Protein AF-A0A2N7L3Q1-F1 (afdb_monomer_lite)

Structure (mmCIF, N/CA/C/O backbone):
data_AF-A0A2N7L3Q1-F1
#
_entry.id   AF-A0A2N7L3Q1-F1
#
loop_
_atom_site.group_PDB
_atom_site.id
_atom_site.type_symbol
_atom_site.label_atom_id
_atom_site.label_alt_id
_atom_site.label_comp_id
_atom_site.label_asym_id
_atom_site.label_entity_id
_atom_site.label_seq_id
_atom_site.pdbx_PDB_ins_code
_atom_site.Cartn_x
_atom_site.Cartn_y
_atom_site.Cartn_z
_atom_site.occupancy
_atom_site.B_iso_or_equiv
_atom_site.auth_seq_id
_atom_site.auth_comp_id
_atom_site.auth_asym_id
_atom_site.auth_atom_id
_atom_site.pdbx_PDB_model_num
ATOM 1 N N . MET A 1 1 ? -6.275 -24.068 8.560 1.00 48.97 1 MET A N 1
ATOM 2 C CA . MET A 1 1 ? -6.783 -23.158 7.515 1.00 48.97 1 MET A CA 1
ATOM 3 C C . MET A 1 1 ? -7.029 -21.830 8.200 1.00 48.97 1 MET A C 1
ATOM 5 O O . MET A 1 1 ? -7.774 -21.819 9.170 1.00 48.97 1 MET A O 1
ATOM 9 N N . ILE A 1 2 ? -6.302 -20.780 7.822 1.00 48.06 2 ILE A N 1
ATOM 10 C CA . ILE A 1 2 ? -6.539 -19.430 8.348 1.00 48.06 2 ILE A CA 1
ATOM 11 C C . ILE A 1 2 ? -7.648 -18.842 7.480 1.00 48.06 2 ILE A C 1
ATOM 13 O O . ILE A 1 2 ? -7.459 -18.715 6.273 1.00 48.06 2 ILE A O 1
ATOM 17 N N . ASP A 1 3 ? -8.804 -18.550 8.073 1.00 53.19 3 ASP A N 1
ATOM 18 C CA . ASP A 1 3 ? -9.847 -17.780 7.396 1.00 53.19 3 ASP A CA 1
ATOM 19 C C . ASP A 1 3 ? -9.398 -16.321 7.355 1.00 53.19 3 ASP A C 1
ATOM 21 O O . ASP A 1 3 ? -9.420 -15.622 8.371 1.00 53.19 3 ASP A O 1
ATOM 25 N N . PHE A 1 4 ? -8.967 -15.861 6.181 1.00 58.19 4 PHE A N 1
ATOM 26 C CA . PHE A 1 4 ? -8.733 -14.443 5.957 1.00 58.19 4 PHE A CA 1
ATOM 27 C C . PHE A 1 4 ? -10.089 -13.747 5.831 1.00 58.19 4 PHE A C 1
ATOM 29 O O . PHE A 1 4 ? -10.761 -13.835 4.803 1.00 58.19 4 PHE A O 1
ATOM 36 N N . LYS A 1 5 ? -10.516 -13.083 6.904 1.00 67.00 5 LYS A N 1
ATOM 37 C CA . LYS A 1 5 ? -11.687 -12.206 6.889 1.00 67.00 5 LYS A CA 1
ATOM 38 C C . LYS A 1 5 ? -11.216 -10.806 6.508 1.00 67.00 5 LYS A C 1
ATOM 40 O O . LYS A 1 5 ? -10.751 -10.064 7.361 1.00 67.00 5 LYS A O 1
ATOM 45 N N . GLY A 1 6 ? -11.295 -10.480 5.221 1.00 73.94 6 GLY A N 1
ATOM 46 C CA . GLY A 1 6 ? -10.888 -9.183 4.684 1.00 73.94 6 GLY A CA 1
ATOM 47 C C . GLY A 1 6 ? -11.271 -9.023 3.213 1.00 73.94 6 GLY A C 1
ATOM 48 O O . GLY A 1 6 ? -11.768 -9.960 2.587 1.00 73.94 6 GLY A O 1
ATOM 49 N N . GLY A 1 7 ? -11.054 -7.825 2.672 1.00 82.94 7 GLY A N 1
ATOM 50 C CA . GLY A 1 7 ? -11.263 -7.502 1.259 1.00 82.94 7 GLY A CA 1
ATOM 51 C C . GLY A 1 7 ? -9.946 -7.222 0.537 1.00 82.94 7 GLY A C 1
ATOM 52 O O . GLY A 1 7 ? -8.912 -7.006 1.166 1.00 82.94 7 GLY A O 1
ATOM 53 N N . THR A 1 8 ? -9.985 -7.210 -0.794 1.00 86.62 8 THR A N 1
ATOM 54 C CA . THR A 1 8 ? -8.883 -6.716 -1.627 1.00 86.62 8 THR A CA 1
ATOM 55 C C . THR A 1 8 ? -9.334 -5.437 -2.309 1.00 86.62 8 THR A C 1
ATOM 57 O O . THR A 1 8 ? -10.329 -5.441 -3.032 1.00 86.62 8 THR A O 1
ATOM 60 N N . TYR A 1 9 ? -8.587 -4.362 -2.087 1.00 87.50 9 TYR A N 1
ATOM 61 C CA . TYR A 1 9 ? -8.868 -3.040 -2.635 1.00 87.50 9 TYR A CA 1
ATOM 62 C C . TYR A 1 9 ? -7.672 -2.593 -3.464 1.00 87.50 9 TYR A C 1
ATOM 64 O O . TYR A 1 9 ? -6.526 -2.837 -3.086 1.00 87.50 9 TYR A O 1
ATOM 72 N N . ILE A 1 10 ? -7.944 -1.995 -4.620 1.00 90.06 10 ILE A N 1
ATOM 73 C CA . ILE A 1 10 ? -6.917 -1.590 -5.576 1.00 90.06 10 ILE A CA 1
ATOM 74 C C . ILE A 1 10 ? -7.093 -0.103 -5.847 1.00 90.06 10 ILE A C 1
ATOM 76 O O . ILE A 1 10 ? -8.134 0.320 -6.351 1.00 90.06 10 ILE A O 1
ATOM 80 N N . SER A 1 11 ? -6.040 0.662 -5.584 1.00 91.94 11 SER A N 1
ATOM 81 C CA . SER A 1 11 ? -5.893 2.036 -6.043 1.00 91.94 11 SER A CA 1
ATOM 82 C C . SER A 1 11 ? -4.614 2.195 -6.851 1.00 91.94 11 SER A C 1
ATOM 84 O O . SER A 1 11 ? -3.737 1.329 -6.873 1.00 91.94 11 SER A O 1
ATOM 86 N N . GLN A 1 12 ? -4.531 3.314 -7.560 1.00 92.44 12 GLN A N 1
ATOM 87 C CA . GLN A 1 12 ? -3.356 3.701 -8.323 1.00 92.44 12 GLN A CA 1
ATOM 88 C C . GLN A 1 12 ? -2.957 5.117 -7.927 1.00 92.44 12 GLN A C 1
ATOM 90 O O . GLN A 1 12 ? -3.812 5.970 -7.680 1.00 92.44 12 GLN A O 1
ATOM 95 N N . GLY A 1 13 ? -1.653 5.353 -7.879 1.00 92.44 13 GLY A N 1
ATOM 96 C CA . GLY A 1 13 ? -1.052 6.645 -7.587 1.00 92.44 13 GLY A CA 1
ATOM 97 C C . GLY A 1 13 ? 0.099 6.916 -8.541 1.00 92.44 13 GLY A C 1
ATOM 98 O O . GLY A 1 13 ? 0.677 5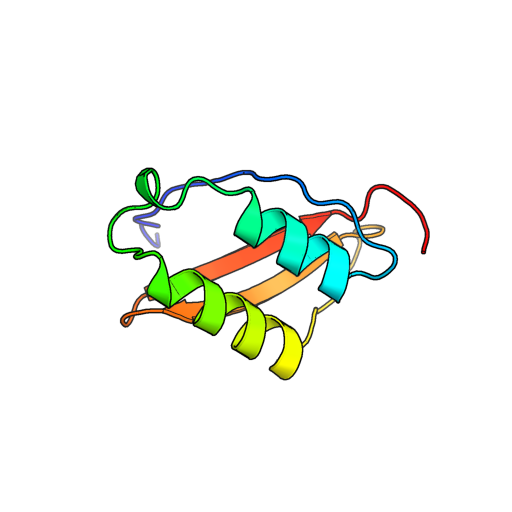.990 -9.114 1.00 92.44 13 GLY A O 1
ATOM 99 N N . ILE A 1 14 ? 0.419 8.192 -8.726 1.00 92.94 14 ILE A N 1
ATOM 100 C CA . ILE A 1 14 ? 1.558 8.626 -9.538 1.00 92.94 14 ILE A CA 1
ATOM 101 C C . ILE A 1 14 ? 2.529 9.347 -8.615 1.00 92.94 14 ILE A C 1
ATOM 103 O O . ILE A 1 14 ? 2.147 10.267 -7.898 1.00 92.94 14 ILE A O 1
ATOM 107 N N . GLY A 1 15 ? 3.797 8.954 -8.665 1.00 91.38 15 GLY A N 1
ATOM 108 C CA . GLY A 1 15 ? 4.851 9.590 -7.892 1.00 91.38 15 GLY A CA 1
ATOM 109 C C . GLY A 1 15 ? 6.215 9.412 -8.540 1.00 91.38 15 GLY A C 1
ATOM 110 O O . GLY A 1 15 ? 6.420 8.530 -9.370 1.00 91.38 15 GLY A O 1
ATOM 111 N N . SER A 1 16 ? 7.154 10.271 -8.151 1.00 90.62 16 SER A N 1
ATOM 112 C CA . SER A 1 16 ? 8.565 10.204 -8.557 1.00 90.62 16 SER A CA 1
ATOM 113 C C . SER A 1 16 ? 9.402 9.250 -7.695 1.00 90.62 16 SER A C 1
ATOM 115 O O . SER A 1 16 ? 10.600 9.118 -7.912 1.00 90.62 16 SER A O 1
ATOM 117 N N . SER A 1 17 ? 8.795 8.640 -6.680 1.00 90.25 17 SER A N 1
ATOM 118 C CA . SER A 1 17 ? 9.399 7.674 -5.765 1.00 90.25 17 SER A CA 1
ATOM 119 C C . SER A 1 17 ? 8.328 6.681 -5.314 1.00 90.25 17 SER A C 1
ATOM 121 O O . SER A 1 17 ? 7.131 6.952 -5.450 1.00 90.25 17 SER A O 1
ATOM 123 N N . LEU A 1 18 ? 8.752 5.551 -4.743 1.00 90.00 18 LEU A N 1
ATOM 124 C CA . LEU A 1 18 ? 7.834 4.552 -4.198 1.00 90.00 18 LEU A CA 1
ATOM 125 C C . LEU A 1 18 ? 6.933 5.139 -3.100 1.00 90.00 18 LEU A C 1
ATOM 127 O O . LEU A 1 18 ? 5.724 4.935 -3.140 1.00 90.00 18 LEU A O 1
ATOM 131 N N . ALA A 1 19 ? 7.506 5.935 -2.190 1.00 91.38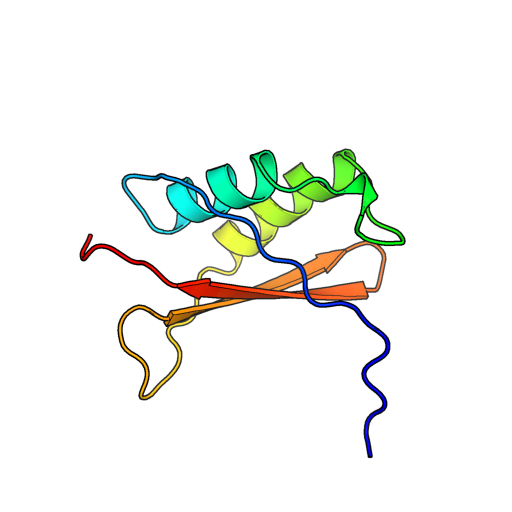 19 ALA A N 1
ATOM 132 C CA . ALA A 1 19 ? 6.763 6.622 -1.135 1.00 91.38 19 ALA A CA 1
ATOM 133 C C . ALA A 1 19 ? 5.715 7.590 -1.710 1.00 91.38 19 ALA A C 1
ATOM 135 O O . ALA A 1 19 ? 4.536 7.477 -1.393 1.00 91.38 19 ALA A O 1
ATOM 136 N N . ASN A 1 20 ? 6.106 8.465 -2.642 1.00 91.44 20 ASN A N 1
ATOM 137 C CA . ASN A 1 20 ? 5.183 9.440 -3.233 1.00 91.44 20 ASN A CA 1
ATOM 138 C C . ASN A 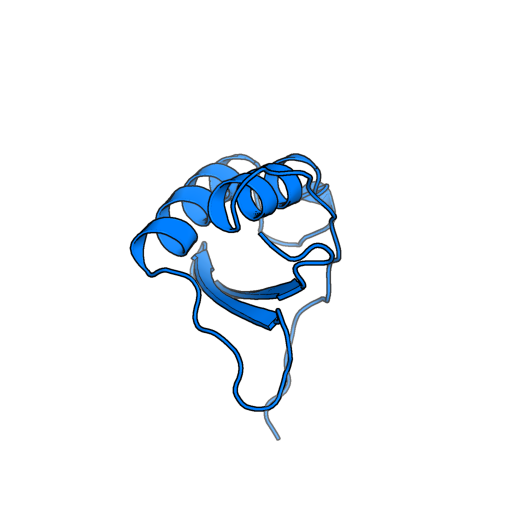1 20 ? 4.063 8.749 -4.031 1.00 91.44 20 ASN A C 1
ATOM 140 O O . ASN A 1 20 ? 2.914 9.186 -4.019 1.00 91.44 20 ASN A O 1
ATOM 144 N N . GLY A 1 21 ? 4.395 7.666 -4.745 1.00 92.50 21 GLY A N 1
ATOM 145 C CA . GLY A 1 21 ? 3.417 6.867 -5.484 1.00 92.50 21 GLY A CA 1
ATOM 146 C C . GLY A 1 21 ? 2.427 6.167 -4.554 1.00 92.50 21 GLY A C 1
ATOM 147 O O . GLY A 1 21 ? 1.228 6.162 -4.834 1.00 92.50 21 GLY A O 1
ATOM 148 N N . PHE A 1 22 ? 2.913 5.632 -3.432 1.00 92.56 22 PHE A N 1
ATOM 149 C CA . PHE A 1 22 ? 2.083 5.046 -2.384 1.00 92.56 22 PHE A CA 1
ATOM 150 C C . PHE A 1 22 ? 1.141 6.074 -1.755 1.00 92.56 22 PHE A C 1
ATOM 152 O O . PHE A 1 22 ? -0.066 5.845 -1.728 1.00 92.56 22 PHE A O 1
ATOM 159 N N . GLU A 1 23 ? 1.659 7.222 -1.314 1.00 92.88 23 GLU A N 1
ATOM 160 C CA . GLU A 1 23 ? 0.852 8.301 -0.733 1.00 92.88 23 GLU A CA 1
ATOM 161 C C . GLU A 1 23 ? -0.261 8.737 -1.694 1.00 92.88 23 GLU A C 1
ATOM 163 O O . GLU A 1 23 ? -1.431 8.772 -1.311 1.00 92.88 23 GLU A O 1
ATOM 168 N N . SER A 1 24 ? 0.076 8.944 -2.973 1.00 93.19 24 SER A N 1
ATOM 169 C CA . SER A 1 24 ? -0.904 9.259 -4.018 1.00 93.19 24 SER A CA 1
ATOM 170 C C . SER A 1 24 ? -1.969 8.164 -4.175 1.00 93.19 24 SER A C 1
ATOM 172 O O . SER A 1 24 ? -3.147 8.472 -4.361 1.00 93.19 24 SER A O 1
ATOM 174 N N . ALA A 1 25 ? -1.591 6.887 -4.077 1.00 92.31 25 ALA A N 1
ATOM 175 C CA . ALA A 1 25 ? -2.532 5.773 -4.164 1.00 92.31 25 ALA A CA 1
ATOM 176 C C . ALA A 1 25 ? -3.484 5.722 -2.953 1.00 92.31 25 ALA A C 1
ATOM 178 O O . ALA A 1 25 ? -4.673 5.434 -3.120 1.00 92.31 25 ALA A O 1
ATOM 179 N N . ILE A 1 26 ? -2.999 6.027 -1.747 1.00 91.44 26 ILE A N 1
ATOM 180 C CA . ILE A 1 26 ? -3.823 6.111 -0.530 1.00 91.44 26 ILE A CA 1
ATOM 181 C C . ILE A 1 26 ? -4.792 7.297 -0.599 1.00 91.44 26 ILE A C 1
ATOM 183 O O . ILE A 1 26 ? -5.971 7.170 -0.243 1.00 91.44 26 ILE A O 1
ATOM 187 N N . ASP A 1 27 ? -4.339 8.437 -1.113 1.00 90.81 27 ASP A N 1
ATOM 188 C CA . ASP A 1 27 ? -5.189 9.612 -1.296 1.00 90.81 27 ASP A CA 1
ATOM 189 C C . ASP A 1 27 ? -6.321 9.330 -2.293 1.00 90.81 27 ASP A C 1
ATOM 191 O O . ASP A 1 27 ? -7.480 9.637 -1.998 1.00 90.81 27 ASP A O 1
ATOM 195 N N . ASN A 1 28 ? -6.017 8.641 -3.398 1.00 90.31 28 ASN A N 1
ATOM 196 C CA . ASN A 1 28 ? -6.987 8.265 -4.432 1.00 90.31 28 ASN A CA 1
ATOM 197 C C . ASN A 1 28 ? -7.967 7.159 -4.012 1.00 90.31 28 ASN A C 1
ATOM 199 O O . ASN A 1 28 ? -9.045 7.044 -4.596 1.00 90.31 28 ASN A O 1
ATOM 203 N N . GLN A 1 29 ? -7.621 6.322 -3.032 1.00 88.19 29 GLN A N 1
ATOM 204 C CA . GLN A 1 29 ? -8.497 5.238 -2.594 1.00 88.19 29 GLN A CA 1
ATOM 205 C C . GLN A 1 29 ? -9.749 5.798 -1.902 1.00 88.19 29 GLN A C 1
ATOM 207 O O . GLN A 1 29 ? -9.675 6.599 -0.960 1.00 88.19 29 GLN A O 1
ATOM 212 N N . ALA A 1 30 ? -10.916 5.312 -2.319 1.00 82.62 30 ALA A N 1
ATOM 213 C CA . ALA A 1 30 ? -12.163 5.522 -1.601 1.00 82.62 30 ALA A CA 1
ATOM 214 C C . ALA A 1 30 ? -12.176 4.622 -0.355 1.00 82.62 30 ALA A C 1
ATOM 216 O O . ALA A 1 30 ? -12.483 3.436 -0.421 1.00 82.62 30 ALA A O 1
ATOM 217 N N . PHE A 1 31 ? -11.777 5.173 0.793 1.00 77.06 31 PHE A N 1
ATOM 218 C CA . PHE A 1 31 ? -11.716 4.436 2.065 1.00 77.06 31 PHE A CA 1
ATOM 219 C C . PHE A 1 31 ? -13.101 4.109 2.632 1.00 77.06 31 PHE A C 1
ATOM 221 O O . PHE A 1 31 ? -13.221 3.226 3.467 1.00 77.06 31 PHE A O 1
ATOM 228 N N . THR A 1 32 ? -14.150 4.764 2.130 1.00 73.12 32 THR A N 1
ATOM 229 C CA . THR A 1 32 ? -15.549 4.413 2.414 1.00 73.12 32 THR A CA 1
ATOM 230 C C . THR A 1 32 ? -15.901 2.988 1.999 1.00 73.12 32 THR A C 1
ATOM 232 O O . THR A 1 32 ? -16.859 2.429 2.523 1.00 73.12 32 THR A O 1
ATOM 235 N N . ASP A 1 33 ? -15.136 2.410 1.070 1.00 75.00 33 ASP A N 1
ATOM 236 C CA . ASP A 1 33 ? -15.349 1.052 0.572 1.00 75.00 33 ASP A CA 1
ATOM 237 C C . ASP A 1 33 ? -14.649 0.001 1.446 1.00 75.00 33 ASP A C 1
ATOM 239 O O . ASP A 1 33 ? -14.875 -1.194 1.265 1.00 75.00 33 ASP A O 1
ATOM 243 N N . ILE A 1 34 ? -13.809 0.434 2.394 1.00 78.94 34 ILE A N 1
ATOM 244 C CA . ILE A 1 34 ? -13.051 -0.426 3.298 1.00 78.94 34 ILE A CA 1
ATOM 245 C C . ILE A 1 34 ? -13.742 -0.383 4.668 1.00 78.94 34 ILE A C 1
ATOM 247 O O . ILE A 1 34 ? -13.716 0.657 5.329 1.00 78.94 34 ILE A O 1
ATOM 251 N N . PRO A 1 35 ? -14.376 -1.485 5.113 1.00 77.12 35 PRO A N 1
ATOM 252 C CA . PRO A 1 35 ? -14.975 -1.556 6.438 1.00 77.12 35 PRO A CA 1
ATOM 253 C C . PRO A 1 35 ? -13.968 -1.168 7.519 1.00 77.12 35 PRO A C 1
ATOM 255 O O . PRO A 1 35 ? -12.791 -1.501 7.413 1.00 77.12 35 PRO A O 1
ATOM 258 N N . ASP A 1 36 ? -14.453 -0.470 8.543 1.00 74.69 36 ASP A N 1
ATOM 259 C CA . ASP A 1 36 ? -13.689 -0.066 9.730 1.00 74.69 36 ASP A CA 1
ATOM 260 C C . ASP A 1 36 ? -12.590 0.988 9.496 1.00 74.69 36 ASP A C 1
ATOM 262 O O . ASP A 1 36 ? -11.951 1.424 10.449 1.00 74.69 36 ASP A O 1
ATOM 266 N N . PHE A 1 37 ? -12.406 1.476 8.264 1.00 76.62 37 PHE A N 1
ATOM 267 C CA . PHE A 1 37 ? -11.402 2.492 7.951 1.00 76.62 37 PHE A CA 1
ATOM 268 C C . PHE A 1 37 ? -12.034 3.882 7.847 1.00 76.62 37 PHE A C 1
ATOM 270 O O . PHE A 1 37 ? -13.054 4.094 7.190 1.00 76.62 37 PHE A O 1
ATOM 277 N N . SER A 1 38 ? -11.394 4.869 8.475 1.00 76.69 38 SER A N 1
ATOM 278 C CA . SER A 1 38 ? -11.812 6.271 8.423 1.00 76.69 38 SER A CA 1
ATOM 279 C C . SER A 1 38 ? -10.836 7.114 7.604 1.00 76.69 38 SER A C 1
ATOM 281 O O . SER A 1 38 ? -9.708 6.708 7.323 1.00 76.69 38 SER A O 1
ATOM 283 N N . SER A 1 39 ? -11.222 8.346 7.265 1.00 75.81 39 SER A N 1
ATOM 284 C CA . SER A 1 39 ? -10.293 9.300 6.645 1.00 75.81 39 SER A CA 1
ATOM 285 C C . SER A 1 39 ? -9.072 9.594 7.527 1.00 75.81 39 SER A C 1
ATOM 287 O O . SER A 1 39 ? -8.002 9.862 6.994 1.00 75.81 39 SER A O 1
ATOM 289 N N . ALA A 1 40 ? -9.199 9.507 8.857 1.00 80.31 40 ALA A N 1
ATOM 290 C CA . ALA A 1 40 ? -8.069 9.668 9.774 1.00 80.31 40 ALA A CA 1
ATOM 291 C C . ALA A 1 40 ? -7.069 8.500 9.677 1.00 80.31 40 ALA A C 1
ATOM 293 O O . ALA A 1 40 ? -5.872 8.691 9.881 1.00 80.31 40 ALA A O 1
ATOM 294 N N . SER A 1 41 ? -7.539 7.311 9.286 1.00 84.38 41 SER A N 1
ATOM 295 C CA . SER A 1 41 ? -6.700 6.132 9.068 1.00 84.38 41 SER A CA 1
ATOM 296 C C . SER A 1 41 ? -5.737 6.323 7.881 1.00 84.38 41 SER A C 1
ATOM 298 O O . SER A 1 41 ? -4.661 5.734 7.881 1.00 84.38 41 SER A O 1
ATOM 300 N N . LYS A 1 42 ? -6.058 7.193 6.904 1.00 86.50 42 LYS A N 1
ATOM 301 C CA . LYS A 1 42 ? -5.186 7.485 5.745 1.00 86.50 42 LYS A CA 1
ATOM 302 C C . LYS A 1 42 ? -3.842 8.083 6.144 1.00 86.50 42 LYS A C 1
ATOM 304 O O . LYS A 1 42 ? -2.808 7.643 5.653 1.00 86.50 42 LYS A O 1
ATOM 309 N N . GLU A 1 43 ? -3.856 9.088 7.014 1.00 87.25 43 GLU A N 1
ATOM 310 C CA . GLU A 1 43 ? -2.625 9.760 7.444 1.00 87.25 43 GLU A CA 1
ATOM 311 C C . GLU A 1 43 ? -1.735 8.815 8.252 1.00 87.25 43 GLU A C 1
ATOM 313 O O . GLU A 1 43 ? -0.522 8.789 8.058 1.00 87.25 43 GLU A O 1
ATOM 318 N N . LYS A 1 44 ? -2.349 7.967 9.087 1.00 87.38 44 LYS A N 1
ATOM 319 C CA . LYS A 1 44 ? -1.635 6.945 9.856 1.00 87.38 44 LYS A CA 1
ATOM 320 C C . LYS A 1 44 ? -0.954 5.917 8.946 1.00 87.38 44 LYS A C 1
ATOM 322 O O . LYS A 1 44 ? 0.225 5.643 9.130 1.00 87.38 44 LYS A O 1
ATOM 327 N N . ILE A 1 45 ? -1.660 5.421 7.926 1.00 89.12 45 ILE A N 1
ATOM 328 C CA . ILE A 1 45 ? -1.097 4.498 6.925 1.00 89.12 45 ILE A CA 1
ATOM 329 C C . ILE A 1 45 ? 0.117 5.099 6.231 1.00 89.12 45 ILE A C 1
ATOM 331 O O . ILE A 1 45 ? 1.132 4.425 6.075 1.00 89.12 45 ILE A O 1
ATOM 335 N N . LYS A 1 46 ? -0.002 6.354 5.782 1.00 89.50 46 LYS A N 1
ATOM 336 C CA . LYS A 1 46 ? 1.079 7.045 5.074 1.00 89.50 46 LYS A CA 1
ATOM 337 C C . LYS A 1 46 ? 2.312 7.185 5.965 1.00 89.50 46 LYS A C 1
ATOM 339 O O . LYS A 1 46 ? 3.409 6.895 5.507 1.00 89.50 46 LYS A O 1
ATOM 344 N N . ALA A 1 47 ? 2.126 7.552 7.233 1.00 86.50 47 ALA A N 1
ATOM 345 C CA . ALA A 1 47 ? 3.224 7.662 8.187 1.00 86.50 47 ALA A CA 1
ATOM 346 C C . ALA A 1 47 ? 3.895 6.306 8.474 1.00 86.50 47 ALA A C 1
ATOM 348 O O . ALA A 1 47 ? 5.104 6.185 8.290 1.00 86.50 47 ALA A O 1
ATOM 349 N N . GLU A 1 48 ? 3.124 5.284 8.862 1.00 87.88 48 GLU A N 1
ATOM 350 C CA . GLU A 1 48 ? 3.675 3.982 9.274 1.00 87.88 48 GLU A CA 1
ATOM 351 C C . GLU A 1 48 ? 4.345 3.236 8.117 1.00 87.88 48 GLU A C 1
ATOM 353 O O . GLU A 1 48 ? 5.463 2.754 8.262 1.00 87.88 48 GLU A O 1
ATOM 358 N N . ALA A 1 49 ? 3.722 3.195 6.935 1.00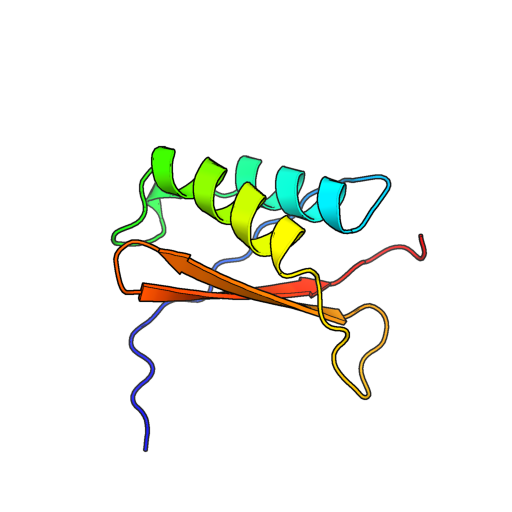 84.69 49 ALA A N 1
ATOM 359 C CA . ALA A 1 49 ? 4.301 2.487 5.792 1.00 84.69 49 ALA A CA 1
ATOM 360 C C . ALA A 1 49 ? 5.609 3.128 5.293 1.00 84.69 49 ALA A C 1
ATOM 362 O O . ALA A 1 49 ? 6.469 2.435 4.748 1.00 84.69 49 ALA A O 1
ATOM 363 N N . VAL A 1 50 ? 5.768 4.446 5.458 1.00 80.25 50 VAL A N 1
ATOM 364 C CA . VAL A 1 50 ? 7.012 5.150 5.115 1.00 80.25 50 VAL A CA 1
ATOM 365 C C . VAL A 1 50 ? 8.079 4.947 6.193 1.00 80.25 50 VAL A C 1
ATOM 367 O O . VAL A 1 50 ? 9.247 4.788 5.843 1.00 80.25 50 VAL A O 1
ATOM 370 N N . GLU A 1 51 ? 7.697 4.930 7.473 1.00 85.19 51 GLU A N 1
ATOM 371 C CA . GLU A 1 51 ? 8.610 4.696 8.601 1.00 85.19 51 GLU A CA 1
ATOM 372 C C . GLU A 1 51 ? 9.176 3.270 8.603 1.00 85.19 51 GLU A C 1
ATOM 374 O O . GLU A 1 51 ? 10.396 3.095 8.645 1.00 85.19 51 GLU A O 1
ATOM 379 N N . ASP A 1 52 ? 8.309 2.263 8.481 1.00 85.62 52 ASP A N 1
ATOM 380 C CA . ASP A 1 52 ? 8.702 0.848 8.438 1.00 85.62 52 ASP A CA 1
ATOM 381 C C . ASP A 1 52 ? 9.383 0.478 7.111 1.00 85.62 52 ASP A C 1
ATOM 383 O O . ASP A 1 52 ? 10.167 -0.473 7.025 1.00 85.62 52 ASP A O 1
ATOM 387 N N . GLY A 1 53 ? 9.118 1.275 6.076 1.00 86.38 53 GLY A N 1
ATOM 388 C CA . GLY A 1 53 ? 9.692 1.135 4.753 1.00 86.38 53 GLY A CA 1
ATOM 389 C C . GLY A 1 53 ? 9.052 0.029 3.916 1.00 86.38 53 GLY A C 1
ATOM 390 O O . GLY A 1 53 ? 8.260 -0.801 4.361 1.00 86.38 53 GLY A O 1
ATOM 391 N N . PHE A 1 54 ? 9.422 0.021 2.637 1.00 92.69 54 PHE A N 1
ATOM 392 C CA . PHE A 1 54 ? 8.878 -0.909 1.656 1.00 92.69 54 PHE A CA 1
ATOM 393 C C . PHE A 1 54 ? 9.840 -2.072 1.421 1.00 92.69 54 PHE A C 1
ATOM 395 O O . PHE A 1 54 ? 10.972 -1.881 0.967 1.00 92.69 54 PHE A O 1
ATOM 402 N N . ILE A 1 55 ? 9.374 -3.290 1.679 1.00 94.00 55 ILE A N 1
ATOM 403 C CA . ILE A 1 55 ? 10.176 -4.504 1.535 1.00 94.00 55 ILE A CA 1
ATOM 404 C C . ILE A 1 55 ? 10.000 -5.053 0.114 1.00 94.00 55 ILE A C 1
ATOM 406 O O . ILE A 1 55 ? 8.871 -5.358 -0.273 1.00 94.00 55 ILE A O 1
ATOM 410 N N . PRO A 1 56 ? 11.070 -5.213 -0.686 1.00 95.06 56 PRO A N 1
ATOM 411 C CA . PRO A 1 56 ? 10.961 -5.849 -1.995 1.00 95.06 56 PRO A CA 1
ATOM 412 C C . PRO A 1 56 ? 10.578 -7.327 -1.846 1.00 95.06 56 PRO A C 1
ATOM 414 O O . PRO A 1 56 ? 11.142 -8.043 -1.017 1.00 95.06 56 PRO A O 1
ATOM 417 N N . LEU A 1 57 ? 9.638 -7.799 -2.665 1.00 93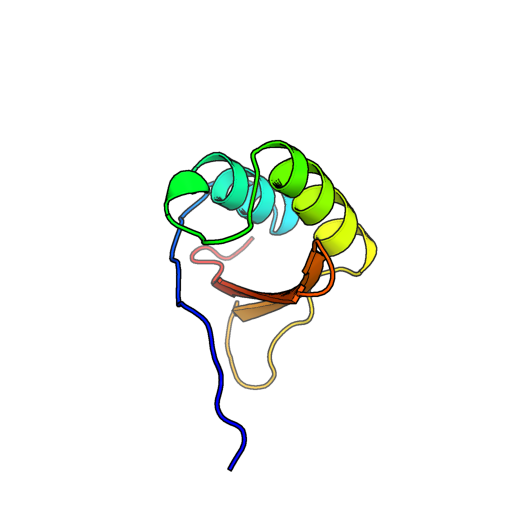.44 57 LEU A N 1
ATOM 418 C CA . LEU A 1 57 ? 9.250 -9.209 -2.682 1.00 93.44 57 LEU A CA 1
ATOM 419 C C . LEU A 1 57 ? 10.216 -10.023 -3.548 1.00 93.44 57 LEU A C 1
ATOM 421 O O . LEU A 1 57 ? 10.369 -9.776 -4.745 1.00 93.44 57 LEU A O 1
ATOM 425 N N . GLU A 1 58 ? 10.861 -11.018 -2.938 1.00 94.56 58 GLU A N 1
ATOM 426 C CA . GLU A 1 58 ? 11.847 -11.859 -3.615 1.00 94.56 58 GLU A CA 1
ATOM 427 C C . GLU A 1 58 ? 11.239 -12.588 -4.827 1.00 94.56 58 GLU A C 1
ATOM 429 O O . GLU A 1 58 ? 10.137 -13.133 -4.773 1.00 94.56 58 GLU A O 1
ATOM 434 N N . GLY A 1 59 ? 11.969 -12.586 -5.945 1.00 94.12 59 GLY A N 1
ATOM 435 C CA . GLY A 1 59 ? 11.539 -13.222 -7.193 1.00 94.12 59 GLY A CA 1
ATOM 436 C C . GLY A 1 59 ? 10.558 -12.403 -8.039 1.00 94.12 59 GLY A C 1
ATOM 437 O O . GLY A 1 59 ? 10.252 -12.819 -9.157 1.00 94.12 59 GLY A O 1
ATOM 438 N N . LEU A 1 60 ? 10.104 -11.235 -7.568 1.00 93.56 60 LEU A N 1
ATOM 439 C CA . LEU A 1 60 ? 9.221 -10.336 -8.315 1.00 93.56 60 LEU A CA 1
ATOM 440 C C . LEU A 1 60 ? 9.917 -9.008 -8.632 1.00 93.56 60 LEU A C 1
ATOM 442 O O . LEU A 1 60 ? 10.519 -8.368 -7.774 1.00 93.56 60 LEU A O 1
ATOM 446 N N . LYS A 1 61 ? 9.818 -8.566 -9.890 1.00 91.75 61 LYS A N 1
ATOM 447 C CA . LYS A 1 61 ? 10.377 -7.280 -10.322 1.00 91.75 61 LYS A CA 1
ATOM 448 C C . LYS A 1 61 ? 9.435 -6.143 -9.930 1.00 91.75 61 LYS A C 1
ATOM 450 O O . LYS A 1 61 ? 8.266 -6.179 -10.302 1.00 91.75 61 LYS A O 1
ATOM 455 N N . ASN A 1 62 ? 9.970 -5.121 -9.261 1.00 91.56 62 ASN A N 1
ATOM 456 C CA . ASN A 1 62 ? 9.261 -3.885 -8.906 1.00 91.56 62 ASN A CA 1
ATOM 457 C C . ASN A 1 62 ? 8.008 -4.099 -8.033 1.00 91.56 62 ASN A C 1
ATOM 459 O O . ASN A 1 62 ? 7.081 -3.287 -8.075 1.00 91.56 62 ASN A O 1
ATOM 463 N N . VAL A 1 63 ? 7.966 -5.188 -7.260 1.00 94.00 63 VAL A N 1
ATOM 464 C CA . VAL A 1 63 ? 6.878 -5.460 -6.316 1.00 94.00 63 VAL A CA 1
ATOM 465 C C . VAL A 1 63 ? 7.401 -5.321 -4.897 1.00 94.00 63 VAL A C 1
ATOM 467 O O . VAL A 1 63 ? 8.432 -5.896 -4.545 1.00 94.00 63 VAL A O 1
ATOM 470 N N . TYR A 1 64 ? 6.670 -4.567 -4.088 1.00 94.12 64 TYR A N 1
ATOM 471 C CA . TYR A 1 64 ? 7.024 -4.256 -2.714 1.00 94.12 64 TYR A CA 1
ATOM 472 C C . TYR A 1 64 ? 5.849 -4.540 -1.787 1.00 94.12 64 TYR A C 1
ATOM 474 O O . TYR A 1 64 ? 4.690 -4.504 -2.202 1.00 94.12 64 TYR A O 1
ATOM 482 N N . CYS A 1 65 ? 6.157 -4.799 -0.526 1.00 93.75 65 CYS A N 1
ATOM 483 C CA . CYS A 1 65 ? 5.190 -4.988 0.535 1.00 93.75 65 CYS A CA 1
ATOM 484 C C . CYS A 1 65 ? 5.421 -3.950 1.630 1.00 93.75 65 CYS A C 1
ATOM 486 O O . CYS A 1 65 ? 6.562 -3.691 2.015 1.00 93.75 65 CYS A O 1
ATOM 488 N N . ALA A 1 66 ? 4.331 -3.388 2.134 1.00 92.31 66 ALA A N 1
ATOM 489 C CA . ALA A 1 66 ? 4.300 -2.677 3.400 1.00 92.31 66 ALA A CA 1
ATOM 490 C C . ALA A 1 66 ? 3.146 -3.217 4.241 1.00 92.31 66 ALA A C 1
ATOM 492 O O . ALA A 1 66 ? 2.138 -3.703 3.716 1.00 92.31 66 ALA A O 1
ATOM 493 N N . THR A 1 67 ? 3.289 -3.113 5.552 1.00 90.06 67 THR A N 1
ATOM 494 C CA . THR A 1 67 ? 2.260 -3.505 6.510 1.00 90.06 67 THR A CA 1
ATOM 495 C C . THR A 1 67 ? 2.027 -2.372 7.485 1.00 90.06 67 THR A C 1
ATOM 497 O O . THR A 1 67 ? 2.950 -1.631 7.789 1.00 90.06 67 THR A O 1
ATOM 500 N N . CYS A 1 68 ? 0.799 -2.235 7.962 1.00 87.69 68 CYS A N 1
ATOM 501 C CA . CYS A 1 68 ? 0.413 -1.202 8.916 1.00 87.69 68 CYS A CA 1
ATOM 502 C C . CYS A 1 68 ? -0.654 -1.780 9.844 1.00 87.69 68 CYS A C 1
ATOM 504 O O . CYS A 1 68 ? -1.495 -2.574 9.399 1.00 87.69 68 CYS A O 1
ATOM 506 N N . GLU A 1 69 ? -0.628 -1.393 11.118 1.00 85.69 69 GLU A N 1
ATOM 507 C CA . GLU A 1 69 ? -1.668 -1.766 12.074 1.00 85.69 69 GLU A CA 1
ATOM 508 C C . GLU A 1 69 ? -2.630 -0.595 12.295 1.00 85.69 69 GLU A C 1
ATOM 510 O O . GLU A 1 69 ? -2.297 0.471 12.822 1.00 85.69 69 GLU A O 1
ATOM 515 N N . ILE A 1 70 ? -3.884 -0.797 11.910 1.00 79.56 70 ILE A N 1
ATOM 516 C CA . ILE A 1 70 ? -4.903 0.250 11.886 1.00 79.56 70 ILE A CA 1
ATOM 517 C C . ILE A 1 70 ? -6.084 -0.262 12.677 1.00 79.56 70 ILE A C 1
ATOM 519 O O . ILE A 1 70 ? -6.681 -1.267 12.309 1.00 79.56 70 ILE A O 1
ATOM 523 N N . ASP A 1 71 ? -6.400 0.413 13.778 1.00 77.44 71 ASP 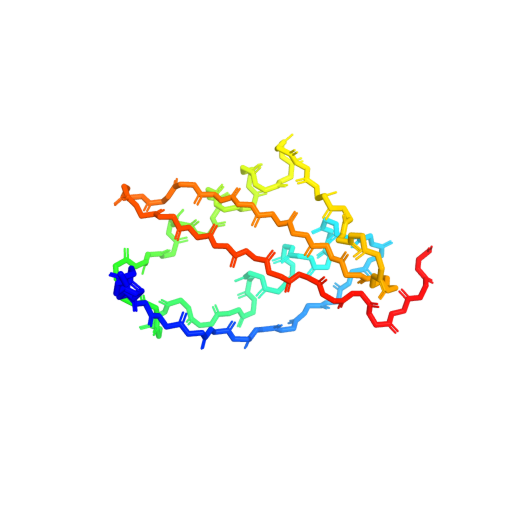A N 1
ATOM 524 C CA . ASP A 1 71 ? -7.563 0.092 14.606 1.00 77.44 71 ASP A CA 1
ATOM 525 C C . ASP A 1 71 ? -7.637 -1.410 14.985 1.00 77.44 71 ASP A C 1
ATOM 527 O O . ASP A 1 71 ? -8.689 -2.044 14.926 1.00 77.44 71 ASP A O 1
ATOM 531 N N . ASN A 1 72 ? -6.487 -1.982 15.381 1.00 77.81 72 ASN A N 1
ATOM 532 C CA . ASN A 1 72 ? -6.257 -3.406 15.699 1.00 77.81 72 ASN A CA 1
ATOM 533 C C . ASN A 1 72 ? -6.443 -4.384 14.520 1.00 77.81 72 ASN A C 1
ATOM 535 O O . ASN A 1 72 ? -6.617 -5.588 14.724 1.00 77.81 72 ASN A O 1
ATOM 539 N N . SER A 1 73 ? -6.418 -3.878 13.288 1.00 80.06 73 SER A N 1
ATOM 540 C CA . SER A 1 73 ? -6.480 -4.661 12.057 1.00 80.06 73 SER A CA 1
ATOM 541 C C . SER A 1 73 ? -5.176 -4.541 11.276 1.00 80.06 73 SER A C 1
ATOM 543 O O . SER A 1 73 ? -4.601 -3.461 11.152 1.00 80.06 73 SER A O 1
ATOM 545 N N . LEU A 1 74 ? -4.717 -5.658 10.711 1.00 84.62 74 LEU A N 1
ATOM 546 C CA . LEU A 1 74 ? -3.555 -5.673 9.829 1.00 84.62 74 LEU A CA 1
ATOM 547 C C . LEU A 1 74 ? -3.968 -5.254 8.415 1.00 84.62 74 LEU A C 1
ATOM 549 O O . LEU A 1 74 ? -4.771 -5.936 7.774 1.00 84.62 74 LEU A O 1
ATOM 553 N N . ALA A 1 75 ? -3.359 -4.189 7.905 1.00 86.00 75 ALA A N 1
ATOM 554 C CA . ALA A 1 75 ? -3.390 -3.852 6.490 1.00 86.00 75 ALA A CA 1
ATOM 555 C C . ALA A 1 75 ? -2.092 -4.299 5.816 1.00 86.00 75 ALA A C 1
ATOM 557 O O . ALA A 1 75 ? -0.996 -4.035 6.310 1.00 86.00 75 ALA A O 1
ATOM 558 N N . ILE A 1 76 ? -2.231 -4.964 4.670 1.00 89.69 76 ILE A N 1
ATOM 559 C CA . ILE A 1 76 ? -1.112 -5.392 3.829 1.00 89.69 76 ILE A CA 1
ATOM 560 C C . ILE A 1 76 ? -1.231 -4.665 2.496 1.00 89.69 76 ILE A C 1
ATOM 562 O O . ILE A 1 76 ? -2.240 -4.790 1.800 1.00 89.69 76 ILE A O 1
ATOM 566 N N . PHE A 1 77 ? -0.186 -3.937 2.126 1.00 90.62 77 PHE A N 1
ATOM 567 C CA . PHE A 1 77 ? -0.106 -3.194 0.879 1.00 90.62 77 PHE A CA 1
ATOM 568 C C . PHE A 1 77 ? 0.879 -3.890 -0.045 1.00 90.62 77 PHE A C 1
ATOM 570 O O . PHE A 1 77 ? 2.071 -3.937 0.239 1.00 90.62 77 PHE A O 1
ATOM 577 N N . ASN A 1 78 ? 0.380 -4.410 -1.164 1.00 92.12 78 ASN A N 1
ATOM 578 C CA . ASN A 1 78 ? 1.220 -4.902 -2.250 1.00 92.12 78 ASN A CA 1
ATOM 579 C C . ASN A 1 78 ? 1.345 -3.790 -3.291 1.00 92.12 78 ASN A C 1
ATOM 581 O O . ASN A 1 78 ? 0.381 -3.478 -3.991 1.00 92.12 78 ASN A O 1
ATOM 585 N N . LEU A 1 79 ? 2.519 -3.175 -3.373 1.00 92.06 79 LEU A N 1
ATOM 586 C CA . LEU A 1 79 ? 2.802 -2.081 -4.289 1.00 92.06 79 LEU A CA 1
ATOM 587 C C . LEU A 1 79 ? 3.478 -2.627 -5.539 1.00 92.06 79 LEU A C 1
ATOM 589 O O . LEU A 1 79 ? 4.472 -3.344 -5.447 1.00 92.06 79 LEU A O 1
ATOM 593 N N . ILE A 1 80 ? 2.969 -2.248 -6.706 1.00 93.56 80 ILE A N 1
ATOM 594 C CA . ILE A 1 80 ? 3.548 -2.616 -7.999 1.00 93.56 80 ILE A CA 1
ATOM 595 C C . ILE A 1 80 ? 3.998 -1.326 -8.680 1.00 93.56 80 ILE A C 1
ATOM 597 O O . ILE A 1 80 ? 3.167 -0.548 -9.149 1.00 93.56 80 ILE A O 1
ATOM 601 N N . ALA A 1 81 ? 5.309 -1.087 -8.735 1.00 91.94 81 ALA A N 1
ATOM 602 C CA . ALA A 1 81 ? 5.857 0.059 -9.448 1.00 91.94 81 ALA A CA 1
ATOM 603 C C . ALA A 1 81 ? 5.903 -0.243 -10.955 1.00 91.94 81 ALA A C 1
ATOM 605 O O . ALA A 1 81 ? 6.649 -1.106 -11.425 1.00 91.94 81 ALA A O 1
ATOM 606 N N . THR A 1 82 ? 5.069 0.460 -11.725 1.00 87.06 82 THR A N 1
ATOM 607 C CA . THR A 1 82 ? 4.901 0.219 -13.168 1.00 87.06 82 THR A CA 1
ATOM 608 C C . THR A 1 82 ? 5.983 0.867 -14.029 1.00 87.06 82 THR A C 1
ATOM 610 O O . THR A 1 82 ? 6.131 0.491 -15.188 1.00 87.06 82 THR A O 1
ATOM 613 N N . ASN A 1 83 ? 6.750 1.804 -13.470 1.00 76.50 83 ASN A N 1
ATOM 614 C CA . ASN A 1 83 ? 7.896 2.434 -14.117 1.00 76.50 83 ASN A CA 1
ATOM 615 C C . ASN A 1 83 ? 9.161 2.146 -13.298 1.00 76.50 83 ASN A C 1
ATOM 617 O O . ASN A 1 83 ? 9.099 2.073 -12.072 1.00 76.50 83 ASN A O 1
ATOM 621 N N . GLU A 1 84 ? 10.300 1.988 -13.975 1.00 58.44 84 GLU A N 1
ATOM 622 C CA . GLU A 1 84 ? 11.608 1.972 -13.315 1.00 58.44 84 GLU A CA 1
ATOM 623 C C . GLU A 1 84 ? 11.903 3.403 -12.839 1.00 58.44 84 GLU A C 1
ATOM 625 O O . GLU A 1 84 ? 12.094 4.296 -13.664 1.00 58.44 84 GLU A O 1
ATOM 630 N N . THR A 1 85 ? 11.828 3.643 -11.528 1.00 53.31 85 THR A N 1
ATOM 631 C CA . THR A 1 85 ? 12.404 4.843 -10.895 1.00 53.31 85 THR A CA 1
ATOM 632 C C . THR A 1 85 ? 13.916 4.751 -10.850 1.00 53.31 85 THR A C 1
ATOM 634 O O . THR A 1 85 ? 14.399 3.652 -10.491 1.00 53.31 85 THR A O 1
#

Foldseek 3Di:
DDPPPADDFDFFADDPDQLRRVLRRLVRGPCVVGPPDDPVQSVQCSVQQVVVDWDDDPPDPQWTWGWGQGPNDIDIDIDHDPDDD

Organism: NCBI:txid188144

pLDDT: mean 84.63, std 10.71, range [48.06, 95.06]

Sequence (85 aa):
MIDFKGGTYISQGIGSSLANGFESAIDNQAFTDIPDFSSASKEKIKAEAVEDGFIPLEGLKNVYCATCEIDNSLAIFNLIATNET

Secondary structure (DSSP, 8-state):
---------------SSHHHHHHHHHHHS-GGGSTT--HHHHHHHHHHHHHH-PEEPTT-TTEEEEEEEETTEEEEEEEE--S--

Radius of gyration: 12.89 Å; chains: 1; bounding box: 28×33×30 Å